Protein AF-Q2KKW9-F1 (afdb_monomer)

Organism: Siniperca chuatsi (NCBI:txid119488)

Solvent-accessible surface area (backbone atoms only — not comparable to full-atom values): 8573 Å² total; per-residue (Å²): 109,68,73,59,55,59,68,30,67,92,68,58,67,87,59,71,72,78,69,66,59,83,78,78,63,75,78,78,78,80,84,54,76,81,70,68,77,65,86,81,72,95,63,99,78,62,83,83,71,66,78,72,78,73,84,63,67,89,79,73,77,52,61,71,61,50,58,49,47,70,62,48,53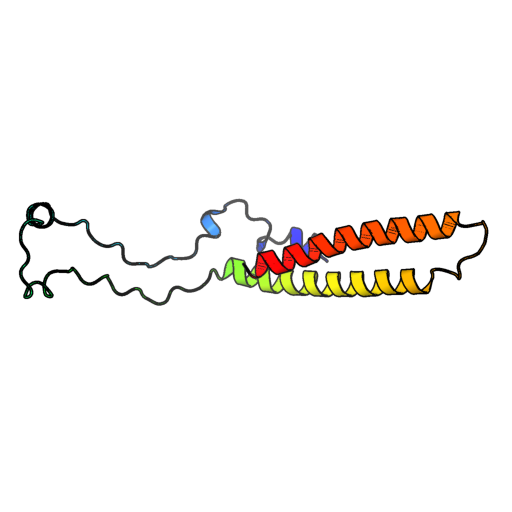,58,53,53,52,54,50,52,53,50,52,53,52,53,52,51,53,53,61,72,66,57,73,82,92,67,95,68,86,51,68,66,54,55,51,52,52,54,50,48,54,51,50,50,59,50,48,56,52,52,56,47,53,58,49,63,75,73,106

Secondary structure (DSSP, 8-state):
-HHHHHTSTTT--S-GGGG-----PPPPPPPPHHHHTT-S---TT-TT-S-PPPPP------HHHHHHHHHHHHHHHHHHHHHHHHHHHHHHTPPPP-SS-THHHHHHHHHHHHHHHHHHHHHHHHHHHH-

Foldseek 3Di:
DVVVVCVDCLNVDPDPVVQDDDDQADDDDDDDPVVVPPPPDDDPPPPPPPPPHDDGDDDDDRPSVVVVCVVVVVVLVVVLVVLVVVLVVLVVVQDPDDDDPCPVVVVSVVVNVVSVVVNVVSVVVVVVVVD

Mean predicted aligned error: 9.48 Å

InterPro domains:
  IPR003185 Proteasome activator PA28, N-terminal domain [PF02251] (1-30)
  IPR003186 Proteasome activator PA28, C-terminal domain [PF02252] (59-130)
  IPR009077 Proteasome activator PA28 [PTHR10660] (1-131)
  IPR036252 Proteasome activator superfamily [SSF47216] (1-128)
  IPR036997 Proteasome activator PA28, C-terminal domain superfamily [G3DSA:1.20.120.180] (58-131)

pLDDT: mean 87.19, std 15.57, range [42.62, 98.5]

Nearest PDB structures (foldseek):
  5mx5-assembly1_B  TM=9.750E-01  e=2.616E-10  Mus musculus
  5mx5-assembly1_F  TM=9.770E-01  e=5.670E-10  Mus musculus
  5mx5-assembly2_H  TM=9.800E-01  e=9.059E-09  Mus musculus
  5mx5-assembly1_C  TM=9.376E-01  e=2.890E-08  Mus musculus
  5mx5-assembly1_E  TM=9.572E-01  e=9.219E-08  Mus musculus

Structure (mmCIF, N/CA/C/O backbone):
data_AF-Q2KKW9-F1
#
_entry.id   AF-Q2KKW9-F1
#
loop_
_atom_site.group_PDB
_atom_site.id
_atom_site.type_symbol
_atom_site.label_atom_id
_atom_site.label_alt_id
_atom_site.label_comp_id
_atom_site.label_asym_id
_atom_site.label_entity_id
_atom_site.label_seq_id
_atom_site.pdbx_PDB_ins_code
_atom_site.Cartn_x
_atom_site.Cartn_y
_atom_site.Cartn_z
_atom_site.occupancy
_atom_site.B_iso_or_equiv
_atom_site.auth_seq_id
_atom_site.auth_comp_id
_atom_site.auth_asym_id
_atom_site.auth_atom_id
_atom_site.pdbx_PDB_model_num
ATOM 1 N N . GLN A 1 1 ? -5.648 -14.496 -4.829 1.00 86.19 1 GLN A N 1
ATOM 2 C CA . GLN A 1 1 ? -5.458 -14.329 -3.370 1.00 86.19 1 GLN A CA 1
ATOM 3 C C . GLN A 1 1 ? -6.203 -13.099 -2.864 1.00 86.19 1 GLN A C 1
ATOM 5 O O . GLN A 1 1 ? -7.144 -13.276 -2.105 1.00 86.19 1 GLN A O 1
ATOM 10 N N . LEU A 1 2 ? -5.877 -11.889 -3.334 1.00 93.69 2 LEU A N 1
ATOM 11 C CA . LEU A 1 2 ? -6.574 -10.659 -2.921 1.00 93.69 2 LEU A CA 1
ATOM 12 C C . LEU A 1 2 ? -8.073 -10.646 -3.269 1.00 93.69 2 LEU A C 1
ATOM 14 O O . LEU A 1 2 ? -8.872 -10.224 -2.446 1.00 93.69 2 LEU A O 1
ATOM 18 N N . ASP A 1 3 ? -8.483 -11.205 -4.413 1.00 95.12 3 ASP A N 1
ATOM 19 C CA . ASP A 1 3 ? -9.918 -11.332 -4.737 1.00 95.12 3 ASP A CA 1
ATOM 20 C C . ASP A 1 3 ? -10.685 -12.201 -3.734 1.00 95.12 3 ASP A C 1
ATOM 22 O O . ASP A 1 3 ? -11.858 -11.959 -3.470 1.00 95.12 3 ASP A O 1
ATOM 26 N N . ALA A 1 4 ? -10.028 -13.221 -3.175 1.00 92.81 4 ALA A N 1
ATOM 27 C CA . ALA A 1 4 ? -10.622 -14.056 -2.137 1.00 92.81 4 ALA A CA 1
ATOM 28 C C . ALA A 1 4 ? -10.671 -13.304 -0.800 1.00 92.81 4 ALA A C 1
ATOM 30 O O . ALA A 1 4 ? -11.680 -13.377 -0.111 1.00 92.81 4 ALA A O 1
ATOM 31 N N . LEU A 1 5 ? -9.624 -12.533 -0.479 1.00 91.94 5 LEU A N 1
ATOM 32 C CA . LEU A 1 5 ? -9.598 -11.646 0.686 1.00 91.94 5 LEU A CA 1
ATOM 33 C C . LEU A 1 5 ? -10.740 -10.620 0.633 1.00 91.94 5 LEU A C 1
ATOM 35 O O . LEU A 1 5 ? -11.424 -10.433 1.626 1.00 91.94 5 LEU A O 1
ATOM 39 N N . LEU A 1 6 ? -11.002 -10.006 -0.523 1.00 93.62 6 LEU A N 1
ATOM 40 C CA . LEU A 1 6 ? -12.088 -9.030 -0.684 1.00 93.62 6 LEU A CA 1
ATOM 41 C C . LEU A 1 6 ? -13.489 -9.623 -0.493 1.00 93.62 6 LEU A C 1
ATOM 43 O O . LEU A 1 6 ? -14.412 -8.888 -0.168 1.00 93.62 6 LEU A O 1
ATOM 47 N N . ARG A 1 7 ? -13.654 -10.931 -0.706 1.00 93.12 7 ARG A N 1
ATOM 48 C CA . ARG A 1 7 ? -14.925 -11.643 -0.494 1.00 93.12 7 ARG A CA 1
ATOM 49 C C . ARG A 1 7 ? -15.092 -12.159 0.933 1.00 93.12 7 ARG A C 1
ATOM 51 O O . ARG A 1 7 ? -16.120 -12.750 1.233 1.00 93.12 7 ARG A O 1
ATOM 58 N N . ASP A 1 8 ? -14.081 -11.990 1.777 1.00 93.56 8 ASP A N 1
ATOM 59 C CA . ASP A 1 8 ? -14.136 -12.367 3.181 1.00 93.56 8 ASP A CA 1
ATOM 60 C C . ASP A 1 8 ? -15.163 -11.491 3.911 1.00 93.56 8 ASP A C 1
ATOM 62 O O . ASP A 1 8 ? -15.206 -10.269 3.716 1.00 93.56 8 ASP A O 1
ATOM 66 N N . ASP A 1 9 ? -15.972 -12.108 4.769 1.00 91.69 9 ASP A N 1
ATOM 67 C CA . ASP A 1 9 ? -17.015 -11.420 5.535 1.00 91.69 9 ASP A CA 1
ATOM 68 C C . ASP A 1 9 ? -16.437 -10.296 6.405 1.00 91.69 9 ASP A C 1
ATOM 70 O O . ASP A 1 9 ? -17.093 -9.278 6.627 1.00 91.69 9 ASP A O 1
ATOM 74 N N . ALA A 1 10 ? -15.178 -10.423 6.843 1.00 90.94 10 ALA A N 1
ATOM 75 C CA . ALA A 1 10 ? -14.503 -9.392 7.620 1.00 90.94 10 ALA A CA 1
ATOM 76 C C . ALA A 1 10 ? -14.267 -8.091 6.826 1.00 90.94 10 ALA A C 1
ATOM 78 O O . ALA A 1 10 ? -14.132 -7.032 7.435 1.00 90.94 10 ALA A O 1
ATOM 79 N N . LEU A 1 11 ? -14.221 -8.151 5.489 1.00 91.88 11 LEU A N 1
ATOM 80 C CA . LEU A 1 11 ? -14.093 -6.988 4.599 1.00 91.88 11 LEU A CA 1
ATOM 81 C C . LEU A 1 11 ? -15.406 -6.621 3.889 1.00 91.88 11 LEU A C 1
ATOM 83 O O . LEU A 1 11 ? -15.486 -5.559 3.275 1.00 91.88 11 LEU A O 1
ATOM 87 N N . SER A 1 12 ? -16.438 -7.460 4.012 1.00 92.62 12 SER A N 1
ATOM 88 C CA . SER A 1 12 ? -17.737 -7.317 3.340 1.00 92.62 12 SER A CA 1
ATOM 89 C C . SER A 1 12 ? -18.865 -6.954 4.313 1.00 92.62 12 SER A C 1
ATOM 91 O O . SER A 1 12 ? -19.980 -7.469 4.224 1.00 92.62 12 SER A O 1
ATOM 93 N N . LEU A 1 13 ? -18.582 -6.065 5.268 1.00 90.75 13 LEU A N 1
ATOM 94 C CA . LEU A 1 13 ? -19.553 -5.650 6.281 1.00 90.75 13 LEU A CA 1
ATOM 95 C C . LEU A 1 13 ? -20.631 -4.743 5.677 1.00 90.75 13 LEU A C 1
ATOM 97 O O . LEU A 1 13 ? -20.340 -3.686 5.120 1.00 90.75 13 LEU A O 1
ATOM 101 N N . THR A 1 14 ? -21.891 -5.146 5.828 1.00 90.94 14 THR A N 1
ATOM 102 C CA . THR A 1 14 ? -23.065 -4.351 5.432 1.00 90.94 14 THR A CA 1
ATOM 103 C C . THR A 1 14 ? -23.516 -3.403 6.538 1.00 90.94 14 THR A C 1
ATOM 105 O O . THR A 1 14 ? -24.011 -2.313 6.257 1.00 90.94 14 THR A O 1
ATOM 108 N N . ASP A 1 15 ? -23.305 -3.800 7.793 1.00 93.25 15 ASP A N 1
ATOM 109 C CA . ASP A 1 15 ? -23.611 -3.013 8.979 1.00 93.25 15 ASP A CA 1
ATOM 110 C C . ASP A 1 15 ? -22.329 -2.556 9.687 1.00 93.25 15 ASP A C 1
ATOM 112 O O . ASP A 1 15 ? -21.570 -3.347 10.260 1.00 93.25 15 ASP A O 1
ATOM 116 N N . MET A 1 16 ? -22.116 -1.242 9.673 1.00 91.75 16 MET A N 1
ATOM 117 C CA . MET A 1 16 ? -20.961 -0.586 10.280 1.00 91.75 16 MET A CA 1
ATOM 118 C C . MET A 1 16 ? -21.050 -0.495 11.805 1.00 91.75 16 MET A C 1
ATOM 120 O O . MET A 1 16 ? -20.018 -0.311 12.451 1.00 91.75 16 MET A O 1
ATOM 124 N N . THR A 1 17 ? -22.233 -0.661 12.409 1.00 93.06 17 THR A N 1
ATOM 125 C CA . THR A 1 17 ? -22.349 -0.665 13.879 1.00 93.06 17 THR A CA 1
ATOM 126 C C . THR A 1 17 ? -21.600 -1.845 14.491 1.00 93.06 17 THR A C 1
ATOM 128 O O . THR A 1 17 ? -21.054 -1.746 15.588 1.00 93.06 17 THR A O 1
ATOM 131 N N . SER A 1 18 ? -21.442 -2.929 13.727 1.00 90.25 18 SER A N 1
ATOM 132 C CA . SER A 1 18 ? -20.652 -4.090 14.124 1.00 90.25 18 SER A CA 1
ATOM 133 C C . SER A 1 18 ? -19.167 -3.773 14.365 1.00 90.25 18 SER A C 1
ATOM 135 O O . SER A 1 18 ? -18.496 -4.529 15.071 1.00 90.25 18 SER A O 1
ATOM 137 N N . LEU A 1 19 ? -18.638 -2.673 13.816 1.00 93.12 19 LEU A N 1
ATOM 138 C CA . LEU A 1 19 ? -17.267 -2.216 14.054 1.00 93.12 19 LEU A CA 1
ATOM 139 C C . LEU A 1 19 ? -17.120 -1.392 15.335 1.00 93.12 19 LEU A C 1
ATOM 141 O O . LEU A 1 19 ? -15.991 -1.082 15.708 1.00 93.12 19 LEU A O 1
ATOM 145 N N . GLN A 1 20 ? -18.208 -1.028 16.016 1.00 93.31 20 GLN A N 1
ATOM 146 C CA . GLN A 1 20 ? -18.135 -0.224 17.229 1.00 93.31 20 GLN A CA 1
ATOM 147 C C . GLN A 1 20 ? -17.461 -1.022 18.356 1.00 93.31 20 GLN A C 1
ATOM 149 O O . GLN A 1 20 ? -17.985 -2.028 18.834 1.00 93.31 20 GLN A O 1
ATOM 154 N N . ALA A 1 21 ? -16.278 -0.573 18.778 1.00 93.19 21 ALA A N 1
ATOM 155 C CA . ALA A 1 21 ? -15.598 -1.110 19.951 1.00 93.19 21 ALA A CA 1
ATOM 156 C C . ALA A 1 21 ? -16.139 -0.434 21.227 1.00 93.19 21 ALA A C 1
ATOM 158 O O . ALA A 1 21 ? -16.466 0.756 21.177 1.00 93.19 21 ALA A O 1
ATOM 159 N N . PRO A 1 22 ? -16.223 -1.149 22.365 1.00 90.56 22 PRO A N 1
ATOM 160 C CA . PRO A 1 22 ? -16.624 -0.553 23.635 1.00 90.56 22 PRO A CA 1
ATOM 161 C C . PRO A 1 22 ? -15.703 0.610 24.021 1.00 90.56 22 PRO A C 1
ATOM 163 O O . PRO A 1 22 ? -14.484 0.448 24.064 1.00 90.56 22 PRO A O 1
ATOM 166 N N . LEU A 1 23 ? -16.293 1.770 24.316 1.00 92.38 23 LEU A N 1
ATOM 167 C CA . LEU A 1 23 ? -15.576 2.971 24.744 1.00 92.38 23 LEU A CA 1
ATOM 168 C C . LEU A 1 23 ? -16.030 3.360 26.153 1.00 92.38 23 LEU A C 1
ATOM 170 O O . LEU A 1 23 ? -16.894 4.214 26.330 1.00 92.38 23 LEU A O 1
ATOM 174 N N . ASP A 1 24 ? -15.461 2.686 27.149 1.00 88.00 24 ASP A N 1
ATOM 175 C CA . ASP A 1 24 ? -15.812 2.846 28.564 1.00 88.00 24 ASP A CA 1
ATOM 176 C C . ASP A 1 24 ? -15.060 4.029 29.197 1.00 88.00 24 ASP A C 1
ATOM 178 O O . ASP A 1 24 ? -14.162 3.875 30.027 1.00 88.00 24 ASP A O 1
ATOM 182 N N . ILE A 1 25 ? -15.375 5.233 28.714 1.00 88.88 25 ILE A N 1
ATOM 183 C CA . ILE A 1 25 ? -14.849 6.487 29.256 1.00 88.88 25 ILE A CA 1
ATOM 184 C C . ILE A 1 25 ? -15.931 7.105 30.148 1.00 88.88 25 ILE A C 1
ATOM 186 O O . ILE A 1 25 ? -17.039 7.354 29.666 1.00 88.88 25 ILE A O 1
ATOM 190 N N . PRO A 1 26 ? -15.635 7.394 31.426 1.00 87.44 26 PRO A N 1
ATOM 191 C CA . PRO A 1 26 ? -16.612 7.991 32.323 1.00 87.44 26 PRO A CA 1
ATOM 192 C C . PRO A 1 26 ? -16.977 9.411 31.870 1.00 87.44 26 PRO A C 1
ATOM 194 O O . PRO A 1 26 ? -16.105 10.266 31.706 1.00 87.44 26 PRO A O 1
ATOM 197 N N . ILE A 1 27 ? -18.276 9.659 31.693 1.00 85.69 27 ILE A N 1
ATOM 198 C CA . ILE A 1 27 ? -18.823 10.971 31.330 1.00 85.69 27 ILE A CA 1
ATOM 199 C C . ILE A 1 27 ? -18.981 11.789 32.623 1.00 85.69 27 ILE A C 1
ATOM 201 O O . ILE A 1 27 ? -19.663 11.322 33.534 1.00 85.69 27 ILE A O 1
ATOM 205 N N . PRO A 1 28 ? -18.341 12.966 32.752 1.00 82.12 28 PRO A N 1
ATOM 206 C CA . PRO A 1 28 ? -18.482 13.796 33.941 1.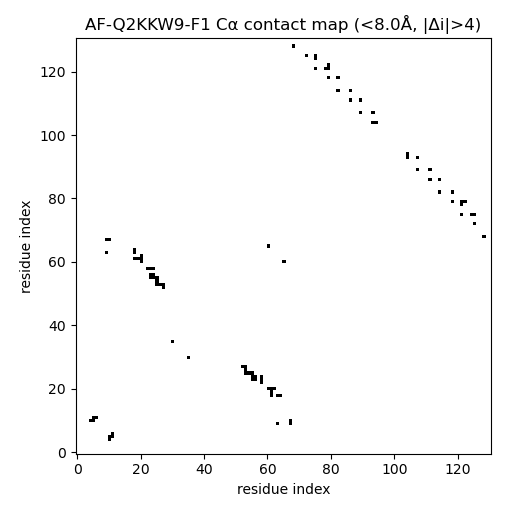00 82.12 28 PRO A CA 1
ATOM 207 C C . PRO A 1 28 ? -19.890 14.394 34.032 1.00 82.12 28 PRO A C 1
ATOM 209 O O . PRO A 1 28 ? -20.465 14.804 33.023 1.00 82.12 28 PRO A O 1
ATOM 212 N N . ASP A 1 29 ? -20.417 14.475 35.252 1.00 80.19 29 ASP A N 1
ATOM 213 C CA . ASP A 1 29 ? -21.696 15.130 35.516 1.00 80.19 29 ASP A CA 1
ATOM 214 C C . ASP A 1 29 ? -21.609 16.641 35.239 1.00 80.19 29 ASP A C 1
ATOM 216 O O . ASP A 1 29 ? -20.558 17.252 35.483 1.00 80.19 29 ASP A O 1
ATOM 220 N N . PRO A 1 30 ? -22.700 17.268 34.762 1.00 78.69 30 PRO A N 1
ATOM 221 C CA . PRO A 1 30 ? -22.738 18.711 34.570 1.00 78.69 30 PRO A CA 1
ATOM 222 C C . PRO A 1 30 ? -22.486 19.459 35.896 1.00 78.69 30 PRO A C 1
ATOM 224 O O . PRO A 1 30 ? -22.841 18.958 36.973 1.00 78.69 30 PRO A O 1
ATOM 227 N N . PRO A 1 31 ? -21.860 20.652 35.850 1.00 73.75 31 PRO A N 1
ATOM 228 C CA . PRO A 1 31 ? -21.714 21.496 37.032 1.00 73.75 31 PRO A CA 1
ATOM 229 C C . PRO A 1 31 ? -23.097 21.873 37.577 1.00 73.75 31 PRO A C 1
ATOM 231 O O . PRO A 1 31 ? -24.062 21.997 36.823 1.00 73.75 31 PRO A O 1
ATOM 234 N N . SER A 1 32 ? -23.216 22.005 38.900 1.00 73.75 32 SER A N 1
ATOM 235 C CA . SER A 1 32 ? -24.486 22.451 39.487 1.00 73.75 32 SER A CA 1
ATOM 236 C C . SER A 1 32 ? -24.626 23.977 39.351 1.00 73.75 32 SER A C 1
ATOM 238 O O . SER A 1 32 ? -23.601 24.654 39.406 1.00 73.75 32 SER A O 1
ATOM 240 N N . PRO A 1 33 ? -25.845 24.544 39.261 1.00 68.38 33 PRO A N 1
ATOM 241 C CA . PRO A 1 33 ? -26.050 25.996 39.145 1.00 68.38 33 PRO A CA 1
ATOM 242 C C . PRO A 1 33 ? -25.401 26.821 40.274 1.00 68.38 33 PRO A C 1
ATOM 244 O O . PRO A 1 33 ? -24.953 27.938 40.049 1.00 68.38 33 PRO A O 1
ATOM 247 N N . GLU A 1 34 ? -25.280 26.253 41.478 1.00 61.31 34 GLU A N 1
ATOM 248 C CA . GLU A 1 34 ? -24.624 26.890 42.634 1.00 61.31 34 GLU A CA 1
ATOM 249 C C . GLU A 1 34 ? -23.093 27.010 42.474 1.00 61.31 34 GLU A C 1
ATOM 251 O O . GLU A 1 34 ? -22.457 27.803 43.165 1.00 61.31 34 GLU A O 1
ATOM 256 N N . GLU A 1 35 ? -22.490 26.227 41.571 1.00 57.84 35 GLU A N 1
ATOM 257 C CA . GLU A 1 35 ? -21.058 26.276 41.236 1.00 57.84 35 GLU A CA 1
ATOM 258 C C . GLU A 1 35 ? -20.761 27.330 40.144 1.00 57.84 35 GLU A C 1
ATOM 260 O O . GLU A 1 35 ? -19.613 27.747 40.018 1.00 57.84 35 GLU A O 1
ATOM 265 N N . GLU A 1 36 ? -21.768 27.790 39.386 1.00 55.75 36 GLU A N 1
ATOM 266 C CA . GLU A 1 36 ? -21.621 28.815 38.332 1.00 55.75 36 GLU A CA 1
ATOM 267 C C . GLU A 1 36 ? -21.718 30.259 38.866 1.00 55.75 36 GLU A C 1
ATOM 269 O O . GLU A 1 36 ? -21.143 31.169 38.271 1.00 55.75 36 GLU A O 1
ATOM 274 N N . GLU A 1 37 ? -22.395 30.493 39.999 1.00 54.31 37 GLU A N 1
ATOM 275 C CA . GLU A 1 37 ? -22.599 31.844 40.561 1.00 54.31 37 GLU A CA 1
ATOM 276 C C . GLU A 1 37 ? -21.421 32.387 41.403 1.00 54.31 37 GLU A C 1
ATOM 278 O O . GLU A 1 37 ? -21.433 33.561 41.771 1.00 54.31 37 GLU A O 1
ATOM 283 N N . MET A 1 38 ? -20.382 31.592 41.699 1.00 53.28 38 MET A N 1
ATOM 284 C CA . MET A 1 38 ? -19.266 31.998 42.581 1.00 53.28 38 MET A CA 1
ATOM 285 C C . MET A 1 38 ? -17.929 32.286 41.868 1.00 53.28 38 MET A C 1
ATOM 287 O O . MET A 1 38 ? -16.864 32.140 42.461 1.00 53.28 38 MET A O 1
ATOM 291 N N . GLU A 1 39 ? -17.941 32.763 40.623 1.00 53.44 39 GLU A N 1
ATOM 292 C CA . GLU A 1 39 ? -16.732 33.265 39.934 1.00 53.44 39 GLU A CA 1
ATOM 293 C C . GLU A 1 39 ? -16.535 34.785 40.143 1.00 53.44 39 GLU A C 1
ATOM 295 O O . GLU A 1 39 ? -16.274 35.534 39.206 1.00 53.44 39 GLU A O 1
ATOM 300 N N . THR A 1 40 ? -16.654 35.273 41.384 1.00 50.09 40 THR A N 1
ATOM 301 C CA . THR A 1 40 ? -16.148 36.604 41.782 1.00 50.09 40 THR A CA 1
ATOM 302 C C . THR A 1 40 ? -15.700 36.642 43.249 1.00 50.09 40 THR A C 1
ATOM 304 O O . THR A 1 40 ? -16.260 37.395 44.032 1.00 50.09 40 THR A O 1
ATOM 307 N N . ASP A 1 41 ? -14.714 35.845 43.661 1.00 46.38 41 ASP A N 1
ATOM 308 C CA . ASP A 1 41 ? -13.611 36.367 44.487 1.00 46.38 41 ASP A CA 1
ATOM 309 C C . ASP A 1 41 ? -12.530 35.311 44.726 1.00 46.38 41 ASP A C 1
ATOM 311 O O . ASP A 1 41 ? -12.796 34.149 45.022 1.00 46.38 41 ASP A O 1
ATOM 315 N N . LYS A 1 42 ? -11.275 35.739 44.597 1.00 58.66 42 LYS A N 1
ATOM 316 C CA . LYS A 1 42 ? -10.092 34.907 44.831 1.00 58.66 42 LYS A CA 1
ATOM 317 C C . LYS A 1 42 ? -9.971 34.585 46.319 1.00 58.66 42 LYS A C 1
ATOM 319 O O . LYS A 1 42 ? -9.817 35.510 47.106 1.00 58.66 42 LYS A O 1
ATOM 324 N N . ASN A 1 43 ? -9.885 33.305 46.681 1.00 42.62 43 ASN A N 1
ATOM 325 C CA . ASN A 1 43 ? -9.233 32.867 47.917 1.00 42.62 43 ASN A CA 1
ATOM 326 C C . ASN A 1 43 ? -8.434 31.579 47.668 1.00 42.62 43 ASN A C 1
ATOM 328 O O . ASN A 1 43 ? -8.919 30.627 47.064 1.00 42.62 43 ASN A O 1
ATOM 332 N N . GLU A 1 44 ? -7.186 31.569 48.136 1.00 48.09 44 GLU A N 1
ATOM 333 C CA . GLU A 1 44 ? -6.163 30.531 47.915 1.00 48.09 44 GLU A CA 1
ATOM 334 C C . GLU A 1 44 ? -6.423 29.203 48.671 1.00 48.09 44 GLU A C 1
ATOM 336 O O . GLU A 1 44 ? -5.543 28.351 48.727 1.00 48.09 44 GLU A O 1
ATOM 341 N N . ASP A 1 45 ? -7.630 28.985 49.209 1.00 45.06 45 ASP A N 1
ATOM 342 C CA . ASP A 1 45 ? -8.000 27.804 50.017 1.00 45.06 45 ASP A CA 1
ATOM 343 C C . ASP A 1 45 ? -8.994 26.841 49.312 1.00 45.06 45 ASP A C 1
ATOM 345 O O . ASP A 1 45 ? -9.416 25.827 49.873 1.00 45.06 45 ASP A O 1
ATOM 349 N N . ASP A 1 46 ? -9.352 27.118 48.050 1.00 45.41 46 ASP A N 1
ATOM 350 C CA . ASP A 1 46 ? -10.403 26.411 47.290 1.00 45.41 46 ASP A CA 1
ATOM 351 C C . ASP A 1 46 ? -9.914 25.205 46.453 1.00 45.41 46 ASP A C 1
ATOM 353 O O . ASP A 1 46 ? -10.561 24.750 45.504 1.00 45.41 46 ASP A O 1
ATOM 357 N N . GLU A 1 47 ? -8.782 24.594 46.817 1.00 45.22 47 GLU A N 1
ATOM 358 C CA . GLU A 1 47 ? -8.299 23.369 46.151 1.00 45.22 47 GLU A CA 1
ATOM 359 C C . GLU A 1 47 ? -9.212 22.139 46.376 1.00 45.22 47 GLU A C 1
ATOM 361 O O . GLU A 1 47 ? -9.031 21.097 45.739 1.00 45.22 47 GLU A O 1
ATOM 366 N N . LYS A 1 48 ? -10.225 22.229 47.253 1.00 46.09 48 LYS A N 1
ATOM 367 C CA . LYS A 1 48 ? -11.086 21.093 47.637 1.00 46.09 48 LYS A CA 1
ATOM 368 C C . LYS A 1 48 ? -12.368 20.904 46.819 1.00 46.09 48 LYS A C 1
ATOM 370 O O . LYS A 1 48 ? -12.993 19.856 46.981 1.00 46.09 48 LYS A O 1
ATOM 375 N N . LYS A 1 49 ? -12.755 21.828 45.929 1.00 48.78 49 LYS A N 1
ATOM 376 C CA . LYS A 1 49 ? -14.012 21.719 45.148 1.00 48.78 49 LYS A CA 1
ATOM 377 C C . LYS A 1 49 ? -13.867 21.634 43.628 1.00 48.78 49 LYS A C 1
ATOM 379 O O . LYS A 1 49 ? -14.874 21.548 42.934 1.00 48.78 49 LYS A O 1
ATOM 384 N N . LYS A 1 50 ? -12.656 21.517 43.072 1.00 54.69 50 LYS A N 1
ATOM 385 C CA . LYS A 1 50 ? -12.530 21.010 41.694 1.00 54.69 50 LYS A CA 1
ATOM 386 C C . LYS A 1 50 ? -12.879 19.521 41.699 1.00 54.69 50 LYS A C 1
ATOM 388 O O . LYS A 1 50 ? -12.042 18.704 42.089 1.00 54.69 50 LYS A O 1
ATOM 393 N N . LYS A 1 51 ? -1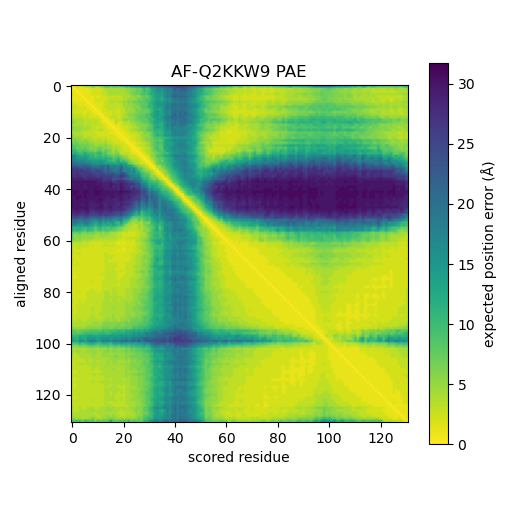4.117 19.170 41.311 1.00 60.84 51 LYS A N 1
ATOM 394 C CA . LYS A 1 51 ? -14.549 17.782 41.050 1.00 60.84 51 LYS A CA 1
ATOM 395 C C . LYS A 1 51 ? -13.436 17.087 40.263 1.00 60.84 51 LYS A C 1
ATOM 397 O O . LYS A 1 51 ? -13.154 17.447 39.121 1.00 60.84 51 LYS A O 1
ATOM 402 N N . LYS A 1 52 ? -12.724 16.159 40.911 1.00 65.75 52 LYS A N 1
ATOM 403 C CA . LYS A 1 52 ? -11.596 15.459 40.287 1.00 65.75 52 LYS A CA 1
ATOM 404 C C . LYS A 1 52 ? -12.125 14.728 39.059 1.00 65.75 52 LYS A C 1
ATOM 406 O O . LYS A 1 52 ? -13.119 14.014 39.174 1.00 65.75 52 LYS A O 1
ATOM 411 N N . ALA A 1 53 ? -11.459 14.907 37.918 1.00 71.88 53 ALA A N 1
ATOM 412 C CA . ALA A 1 53 ? -11.824 14.211 36.692 1.00 71.88 53 ALA A CA 1
ATOM 413 C C . ALA A 1 53 ? -11.949 12.700 36.974 1.00 71.88 53 ALA A C 1
ATOM 415 O O . ALA A 1 53 ? -11.086 12.140 37.668 1.00 71.88 53 ALA A O 1
ATOM 416 N N . PRO A 1 54 ? -13.020 12.045 36.495 1.00 77.56 54 PRO A N 1
ATOM 417 C CA . PRO A 1 54 ? -13.223 10.635 36.764 1.00 77.56 54 PRO A CA 1
ATOM 418 C C . PRO A 1 54 ? -12.062 9.817 36.188 1.00 77.56 54 PRO A C 1
ATOM 420 O O . PRO A 1 54 ? -11.541 10.098 35.107 1.00 77.56 54 PRO A O 1
ATOM 423 N N . LYS A 1 55 ? -11.610 8.813 36.946 1.00 82.19 55 LYS A N 1
ATOM 424 C CA . LYS A 1 55 ? -10.513 7.944 36.510 1.00 82.19 55 LYS A CA 1
ATOM 425 C C . LYS A 1 55 ? -11.011 7.046 35.380 1.00 82.19 55 LYS A C 1
ATOM 427 O O . LYS A 1 55 ? -11.937 6.269 35.584 1.00 82.19 55 LYS A O 1
ATOM 432 N N . CYS A 1 56 ? -10.380 7.147 34.214 1.00 87.12 56 CYS A N 1
ATOM 433 C CA . CYS A 1 56 ? -10.658 6.285 33.070 1.00 87.12 56 CYS A CA 1
ATOM 434 C C . CYS A 1 56 ? -9.956 4.925 33.228 1.00 87.12 56 CYS A C 1
ATOM 436 O O . CYS A 1 56 ? -8.812 4.866 33.692 1.00 87.12 56 CYS A O 1
ATOM 438 N N . GLY A 1 57 ? -10.645 3.843 32.854 1.00 88.12 57 GLY A N 1
ATOM 439 C CA . GLY A 1 57 ? -10.078 2.497 32.788 1.00 88.12 57 GLY A CA 1
ATOM 440 C C . GLY A 1 57 ? -9.162 2.289 31.574 1.00 88.12 57 GLY A C 1
ATOM 441 O O . GLY A 1 57 ? -8.883 3.206 30.804 1.00 88.12 57 GLY A O 1
ATOM 442 N N . PHE A 1 58 ? -8.680 1.057 31.389 1.00 91.25 58 PHE A N 1
ATOM 443 C CA . PHE A 1 58 ? -7.913 0.694 30.196 1.00 91.25 58 PHE A CA 1
ATOM 444 C C . PHE A 1 58 ? -8.835 0.597 28.974 1.00 91.25 58 PHE A C 1
ATOM 446 O O . PHE A 1 58 ? -9.720 -0.256 28.927 1.00 91.25 58 PHE A O 1
ATOM 453 N N . VAL A 1 59 ? -8.589 1.432 27.964 1.00 92.06 59 VAL A N 1
ATOM 454 C CA . VAL A 1 59 ? -9.314 1.395 26.689 1.00 92.06 59 VAL A CA 1
ATOM 455 C C . VAL A 1 59 ? -8.541 0.527 25.699 1.00 92.06 59 VAL A C 1
ATOM 457 O O . VAL A 1 59 ? -7.436 0.873 25.279 1.00 92.06 59 VAL A O 1
ATOM 460 N N . LYS A 1 60 ? -9.119 -0.618 25.323 1.00 93.19 60 LYS A N 1
ATOM 461 C CA . LYS A 1 60 ? -8.530 -1.523 24.328 1.00 93.19 60 LYS A CA 1
ATOM 462 C C . LYS A 1 60 ? -8.746 -0.982 22.910 1.00 93.19 60 LYS A C 1
ATOM 464 O O . LYS A 1 60 ? -9.772 -0.379 22.613 1.00 93.19 60 LYS A O 1
ATOM 469 N N . GLY A 1 61 ? -7.790 -1.242 22.017 1.00 93.19 61 GLY A N 1
ATOM 470 C CA . GLY A 1 61 ? -7.952 -0.972 20.587 1.00 93.19 61 GLY A CA 1
ATOM 471 C C . GLY A 1 61 ? -9.035 -1.843 19.938 1.00 93.19 61 GLY A C 1
ATOM 472 O O . GLY A 1 61 ? -9.400 -2.901 20.451 1.00 93.19 61 GLY A O 1
ATOM 473 N N . ASN A 1 62 ? -9.526 -1.413 18.776 1.00 96.19 62 ASN A N 1
ATOM 474 C CA . ASN A 1 62 ? -10.545 -2.145 18.029 1.00 96.19 62 ASN A CA 1
ATOM 475 C C . ASN A 1 62 ? -9.983 -3.458 17.455 1.00 96.19 62 ASN A C 1
ATOM 477 O O . ASN A 1 62 ? -9.234 -3.450 16.478 1.00 96.19 62 ASN A O 1
ATOM 481 N N . GLU A 1 63 ? -10.365 -4.588 18.047 1.00 94.56 63 GLU A N 1
ATOM 482 C CA . GLU A 1 63 ? -9.849 -5.913 17.683 1.00 94.56 63 GLU A CA 1
ATOM 483 C C . GLU A 1 63 ? -10.167 -6.317 16.241 1.00 94.56 63 GLU A C 1
ATOM 485 O O . GLU A 1 63 ? -9.322 -6.906 15.570 1.00 94.56 63 GLU A O 1
ATOM 490 N N . LYS A 1 64 ? -11.362 -5.972 15.743 1.00 93.75 64 LYS A N 1
ATOM 491 C CA . LYS A 1 64 ? -11.784 -6.319 14.378 1.00 93.75 64 LYS A CA 1
ATOM 492 C C . LYS A 1 64 ? -10.917 -5.603 13.347 1.00 93.75 64 LYS A C 1
ATOM 494 O O . LYS A 1 64 ? -10.436 -6.225 12.403 1.00 93.75 64 LYS A O 1
ATOM 499 N N . ILE A 1 65 ? -10.664 -4.312 13.567 1.00 95.00 65 ILE A N 1
ATOM 500 C CA . ILE A 1 65 ? -9.778 -3.519 12.708 1.00 95.00 65 ILE A CA 1
ATOM 501 C C . ILE A 1 65 ? -8.336 -4.020 12.824 1.00 95.00 65 ILE A C 1
ATOM 503 O O . ILE A 1 65 ? -7.675 -4.194 11.805 1.00 95.00 65 ILE A O 1
ATOM 507 N N . MET A 1 66 ? -7.858 -4.312 14.038 1.00 95.00 66 MET A N 1
ATOM 508 C CA . MET A 1 66 ? -6.512 -4.859 14.248 1.00 95.00 66 MET A CA 1
ATOM 509 C C . MET A 1 66 ? -6.307 -6.169 13.479 1.00 95.00 66 MET A C 1
ATOM 511 O O . MET A 1 66 ? -5.319 -6.306 12.765 1.00 95.00 66 MET A O 1
ATOM 515 N N . MET A 1 67 ? -7.266 -7.095 13.536 1.00 94.25 67 MET A N 1
ATOM 516 C CA . MET A 1 67 ? -7.215 -8.353 12.785 1.00 94.25 67 MET A CA 1
ATOM 517 C C . MET A 1 67 ? -7.117 -8.128 11.267 1.00 94.25 67 MET A C 1
ATOM 519 O O . MET A 1 67 ? -6.361 -8.819 10.585 1.00 94.25 67 MET A O 1
ATOM 523 N N . LEU A 1 68 ? -7.857 -7.157 10.724 1.00 94.50 68 LEU A N 1
ATOM 524 C CA . LEU A 1 68 ? -7.770 -6.802 9.305 1.00 94.50 68 LEU A CA 1
ATOM 525 C C . LEU A 1 68 ? -6.418 -6.176 8.953 1.00 94.50 68 LEU A C 1
ATOM 527 O O . LEU A 1 68 ? -5.833 -6.516 7.925 1.00 94.50 68 LEU A O 1
ATOM 531 N N . LEU A 1 69 ? -5.894 -5.300 9.811 1.00 95.50 69 LEU A N 1
ATOM 532 C CA . LEU A 1 69 ? -4.587 -4.677 9.614 1.00 95.50 69 LEU A CA 1
ATOM 533 C C . LEU A 1 69 ? -3.462 -5.713 9.556 1.00 95.50 69 LEU A C 1
ATOM 535 O O . LEU A 1 69 ? -2.573 -5.578 8.719 1.00 95.50 69 LEU A O 1
ATOM 539 N N . GLU A 1 70 ? -3.520 -6.769 10.367 1.00 94.88 70 GLU A N 1
ATOM 540 C CA . GLU A 1 70 ? -2.539 -7.863 10.316 1.00 94.88 70 GLU A CA 1
ATOM 541 C C . GLU A 1 70 ? -2.567 -8.639 8.989 1.00 94.88 70 GLU A C 1
ATOM 543 O O . GLU A 1 70 ? -1.549 -9.190 8.577 1.00 94.88 70 GLU A O 1
ATOM 548 N N . ARG A 1 71 ? -3.695 -8.634 8.266 1.00 95.06 71 ARG A N 1
ATOM 549 C CA . ARG A 1 71 ? -3.804 -9.231 6.922 1.00 95.06 71 ARG A CA 1
ATOM 550 C C . ARG A 1 71 ? -3.377 -8.264 5.818 1.00 95.06 71 ARG A C 1
ATOM 552 O O . ARG A 1 71 ? -2.778 -8.688 4.839 1.00 95.06 71 ARG A O 1
ATOM 559 N N . VAL A 1 72 ? -3.677 -6.972 5.958 1.00 95.56 72 VAL A N 1
ATOM 560 C CA . VAL A 1 72 ? -3.427 -5.960 4.915 1.00 95.56 72 VAL A CA 1
ATOM 561 C C . VAL A 1 72 ? -1.982 -5.448 4.924 1.00 95.56 72 VAL A C 1
ATOM 563 O O . VAL A 1 72 ? -1.413 -5.218 3.857 1.00 95.56 72 VAL A O 1
ATOM 566 N N . LYS A 1 73 ? -1.355 -5.283 6.099 1.00 96.06 73 LYS A N 1
ATOM 567 C CA . LYS A 1 73 ? 0.027 -4.775 6.209 1.00 96.06 73 LYS A CA 1
ATOM 568 C C . LYS A 1 73 ? 1.037 -5.616 5.407 1.00 96.06 73 LYS A C 1
ATOM 570 O O . LYS A 1 73 ? 1.798 -5.009 4.651 1.00 96.06 73 LYS A O 1
ATOM 575 N N . PRO A 1 74 ? 1.055 -6.964 5.495 1.00 96.25 74 PRO A N 1
ATOM 576 C CA . PRO A 1 74 ? 1.989 -7.776 4.712 1.00 96.25 74 PRO A CA 1
ATOM 577 C C . PRO A 1 74 ? 1.814 -7.604 3.201 1.00 96.25 74 PRO A C 1
ATOM 579 O O . PRO A 1 74 ? 2.804 -7.540 2.479 1.00 96.25 74 PRO A O 1
ATOM 582 N N . GLU A 1 75 ? 0.575 -7.462 2.723 1.00 96.88 75 GLU A N 1
ATOM 583 C CA . GLU A 1 75 ? 0.278 -7.268 1.297 1.00 96.88 75 GLU A CA 1
ATOM 584 C C . GLU A 1 75 ? 0.829 -5.923 0.786 1.00 96.88 75 GLU A C 1
ATOM 586 O O . GLU A 1 75 ? 1.388 -5.850 -0.309 1.00 96.88 75 GLU A O 1
ATOM 591 N N . ILE A 1 76 ? 0.755 -4.857 1.597 1.00 96.62 76 ILE A N 1
ATOM 592 C CA . ILE A 1 76 ? 1.356 -3.549 1.271 1.00 96.62 76 ILE A CA 1
ATOM 593 C C . ILE A 1 76 ? 2.883 -3.654 1.189 1.00 96.62 76 ILE A C 1
ATOM 595 O O . ILE A 1 76 ? 3.482 -3.130 0.247 1.00 96.62 76 ILE A O 1
ATOM 599 N N . VAL A 1 77 ? 3.515 -4.338 2.150 1.00 96.62 77 VAL A N 1
ATOM 600 C CA . VAL A 1 77 ? 4.976 -4.527 2.178 1.00 96.62 77 VAL A CA 1
ATOM 601 C C . VAL A 1 77 ? 5.439 -5.334 0.964 1.00 96.62 77 VAL A C 1
ATOM 603 O O . VAL A 1 77 ? 6.308 -4.872 0.225 1.00 96.62 77 VAL A O 1
ATOM 606 N N . ALA A 1 78 ? 4.804 -6.476 0.694 1.00 96.75 78 ALA A N 1
ATOM 607 C CA . ALA A 1 78 ? 5.130 -7.326 -0.450 1.00 96.75 78 ALA A CA 1
ATOM 608 C C . ALA A 1 78 ? 4.943 -6.590 -1.788 1.00 96.75 78 ALA A C 1
ATOM 610 O O . ALA A 1 78 ? 5.773 -6.692 -2.701 1.00 96.75 78 ALA A O 1
ATOM 611 N N . PHE A 1 79 ? 3.879 -5.789 -1.912 1.00 97.38 79 PHE A N 1
ATOM 612 C CA . PHE A 1 79 ? 3.659 -4.988 -3.112 1.00 97.38 79 PHE A CA 1
ATOM 613 C C . PHE A 1 79 ? 4.728 -3.902 -3.284 1.00 97.38 79 PHE A C 1
ATOM 615 O O . PHE A 1 79 ? 5.230 -3.700 -4.393 1.00 97.38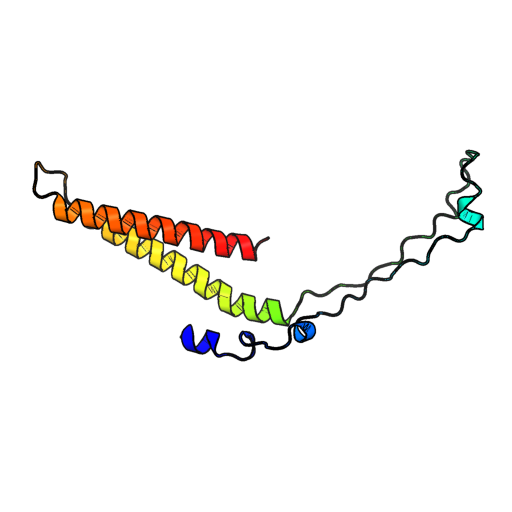 79 PHE A O 1
ATOM 622 N N . ARG A 1 80 ? 5.141 -3.242 -2.195 1.00 96.94 80 ARG A N 1
ATOM 623 C CA . ARG A 1 80 ? 6.223 -2.250 -2.212 1.00 96.94 80 ARG A CA 1
ATOM 624 C C . ARG A 1 80 ? 7.548 -2.857 -2.670 1.00 96.94 80 ARG A C 1
ATOM 626 O O . ARG A 1 80 ? 8.225 -2.264 -3.508 1.00 96.94 80 ARG A O 1
ATOM 633 N N . GLU A 1 81 ? 7.906 -4.031 -2.159 1.00 97.25 81 GLU A N 1
ATOM 634 C CA . GLU A 1 81 ? 9.111 -4.760 -2.579 1.00 97.25 81 GLU A CA 1
ATOM 635 C C . GLU A 1 81 ? 9.056 -5.130 -4.064 1.00 97.25 81 GLU A C 1
ATOM 637 O O . GLU A 1 81 ? 10.012 -4.897 -4.805 1.00 97.25 81 GLU A O 1
ATOM 642 N N . THR A 1 82 ? 7.904 -5.616 -4.531 1.00 98.00 82 THR A N 1
ATOM 643 C CA . THR A 1 82 ? 7.685 -5.940 -5.947 1.00 98.00 82 THR A CA 1
ATOM 644 C C . THR A 1 82 ? 7.874 -4.713 -6.840 1.00 98.00 82 THR A C 1
ATOM 646 O O . THR A 1 82 ? 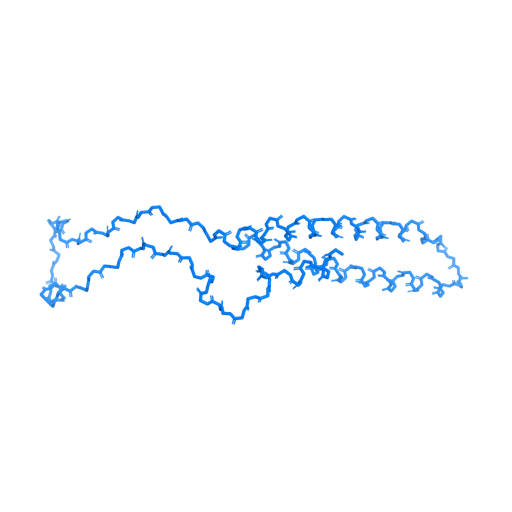8.565 -4.788 -7.856 1.00 98.00 82 THR A O 1
ATOM 649 N N . ILE A 1 83 ? 7.318 -3.561 -6.452 1.00 98.00 83 ILE A N 1
ATOM 650 C CA . ILE A 1 83 ? 7.486 -2.293 -7.174 1.00 98.00 83 ILE A CA 1
ATOM 651 C C . ILE A 1 83 ? 8.963 -1.902 -7.276 1.00 98.00 83 ILE A C 1
ATOM 653 O O . ILE A 1 83 ? 9.417 -1.516 -8.354 1.00 98.00 83 ILE A O 1
ATOM 657 N N . ILE A 1 84 ? 9.714 -2.008 -6.175 1.00 97.12 84 ILE A N 1
ATOM 658 C CA . ILE A 1 84 ? 11.147 -1.686 -6.148 1.00 97.12 84 ILE A CA 1
ATOM 659 C C . ILE A 1 84 ? 11.911 -2.604 -7.106 1.00 97.12 84 ILE A C 1
ATOM 661 O O . ILE A 1 84 ? 12.692 -2.115 -7.923 1.00 97.12 84 ILE A O 1
ATOM 665 N N . ASN A 1 85 ? 11.639 -3.909 -7.063 1.00 98.19 85 ASN A N 1
ATOM 666 C CA . ASN A 1 85 ? 12.305 -4.891 -7.915 1.00 98.19 85 ASN A CA 1
ATOM 667 C C . ASN A 1 85 ? 12.015 -4.658 -9.403 1.00 98.19 85 ASN A C 1
ATOM 669 O O . ASN A 1 85 ? 12.945 -4.623 -10.206 1.00 98.19 85 ASN A O 1
ATOM 673 N N . VAL A 1 86 ? 10.751 -4.436 -9.777 1.00 98.19 86 VAL A N 1
ATOM 674 C CA . VAL A 1 86 ? 10.367 -4.173 -11.174 1.00 98.19 86 VAL A CA 1
ATOM 675 C C . VAL A 1 86 ? 10.944 -2.844 -11.667 1.00 98.19 86 VAL A C 1
ATOM 677 O O . VAL A 1 86 ? 11.467 -2.785 -12.778 1.00 98.19 86 VAL A O 1
ATOM 680 N N . SER A 1 87 ? 10.904 -1.790 -10.844 1.00 98.06 87 SER A N 1
ATOM 681 C CA . SER A 1 87 ? 11.518 -0.496 -11.175 1.00 98.06 87 SER A CA 1
ATOM 682 C C . SER A 1 87 ? 13.014 -0.647 -11.441 1.00 98.06 87 SER A C 1
ATOM 684 O O . SER A 1 87 ? 13.517 -0.145 -12.443 1.00 98.06 87 SER A O 1
ATOM 686 N N . CYS A 1 88 ? 13.716 -1.351 -10.551 1.00 98.19 88 CYS A N 1
ATOM 687 C CA . CYS A 1 88 ? 15.146 -1.602 -10.660 1.00 98.19 88 CYS A CA 1
ATOM 688 C C . CYS A 1 88 ? 15.465 -2.413 -11.922 1.00 98.19 88 CYS A C 1
ATOM 690 O O . CYS A 1 88 ? 16.355 -2.048 -12.685 1.00 98.19 88 CYS A O 1
ATOM 692 N N . TRP A 1 89 ? 14.698 -3.471 -12.188 1.00 98.50 89 TRP A N 1
ATOM 693 C CA . TRP A 1 89 ? 14.863 -4.301 -13.379 1.00 98.50 89 TRP A CA 1
ATOM 694 C C . TRP A 1 89 ? 14.732 -3.493 -14.675 1.00 98.50 89 TRP A C 1
ATOM 696 O O . TRP A 1 89 ? 15.610 -3.581 -15.528 1.00 98.50 89 TRP A O 1
ATOM 706 N N . ILE A 1 90 ? 13.702 -2.651 -14.803 1.00 98.00 90 ILE A N 1
ATOM 707 C CA . ILE A 1 90 ? 13.525 -1.806 -15.996 1.00 98.00 90 ILE A CA 1
ATOM 708 C C . ILE A 1 90 ? 14.681 -0.816 -16.136 1.00 98.00 90 ILE A C 1
ATOM 710 O O . ILE A 1 90 ? 15.210 -0.670 -17.231 1.00 98.00 90 ILE A O 1
ATOM 714 N N . GLN A 1 91 ? 15.114 -0.181 -15.042 1.00 97.19 91 GLN A N 1
ATOM 715 C CA . GLN A 1 91 ? 16.251 0.746 -15.062 1.00 97.19 91 GLN A CA 1
ATOM 716 C C . GLN A 1 91 ? 17.542 0.083 -15.561 1.00 97.19 91 GLN A C 1
ATOM 718 O O . GLN A 1 91 ? 18.285 0.704 -16.313 1.00 97.19 91 GLN A O 1
ATOM 723 N N . HIS A 1 92 ? 17.793 -1.180 -15.200 1.00 97.56 92 HIS A N 1
ATOM 724 C CA . HIS A 1 92 ? 18.951 -1.937 -15.694 1.00 97.56 92 HIS A CA 1
ATOM 725 C C . HIS A 1 92 ? 18.841 -2.328 -17.175 1.00 97.56 92 HIS A C 1
ATOM 727 O O . HIS A 1 92 ? 19.855 -2.639 -17.796 1.00 97.56 92 HIS A O 1
ATOM 733 N N . LEU A 1 93 ? 17.630 -2.335 -17.737 1.00 97.44 93 LEU A N 1
ATOM 734 C CA . LEU A 1 93 ? 17.377 -2.616 -19.151 1.00 97.44 93 LEU A CA 1
ATOM 735 C C . LEU A 1 93 ? 17.398 -1.364 -20.036 1.00 97.44 93 LEU A C 1
ATOM 737 O O . LEU A 1 93 ? 17.245 -1.496 -21.252 1.00 97.44 93 LEU A O 1
ATOM 741 N N . ILE A 1 94 ? 17.561 -0.168 -19.463 1.00 95.94 94 ILE A N 1
ATOM 742 C CA . ILE A 1 94 ? 17.738 1.052 -20.253 1.00 95.94 94 ILE A CA 1
ATOM 743 C C . ILE A 1 94 ? 19.120 0.976 -20.929 1.00 95.94 94 ILE A C 1
ATOM 745 O O . ILE A 1 94 ? 20.129 0.823 -20.232 1.00 95.94 94 ILE A O 1
ATOM 749 N N . PRO A 1 95 ? 19.194 1.035 -22.272 1.00 95.69 95 PRO A N 1
ATOM 750 C CA . PRO A 1 95 ? 20.456 0.958 -22.998 1.00 95.69 95 PRO A CA 1
ATOM 751 C C . PRO A 1 95 ? 21.302 2.223 -22.792 1.00 95.69 95 PRO A C 1
ATOM 753 O O . PRO A 1 95 ? 20.866 3.215 -22.207 1.00 95.69 95 PRO A O 1
ATOM 756 N N . LYS A 1 96 ? 22.541 2.202 -23.293 1.00 94.12 96 LYS A N 1
ATOM 757 C CA . LYS A 1 96 ? 23.334 3.433 -23.393 1.0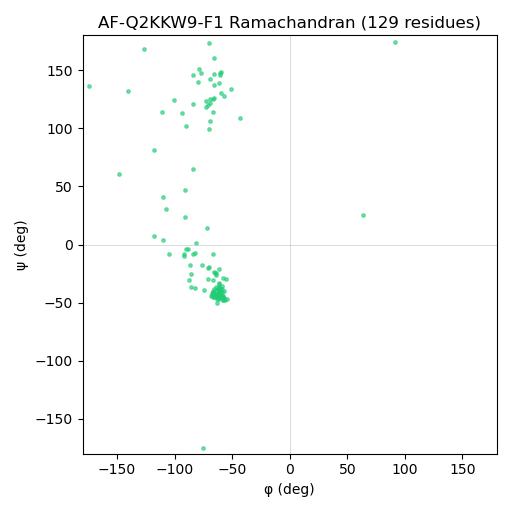0 94.12 96 LYS A CA 1
ATOM 758 C C . LYS A 1 96 ? 22.610 4.425 -24.303 1.00 94.12 96 LYS A C 1
ATOM 760 O O . LYS A 1 96 ? 21.949 4.019 -25.251 1.00 94.12 96 LYS A O 1
ATOM 765 N N . ILE A 1 97 ? 22.769 5.710 -24.005 1.00 92.12 97 ILE A N 1
ATOM 766 C CA . ILE A 1 97 ? 22.212 6.784 -24.825 1.00 92.12 97 ILE A CA 1
ATOM 767 C C . ILE A 1 97 ? 22.929 6.775 -26.179 1.00 92.12 97 ILE A C 1
ATOM 769 O O . ILE A 1 97 ? 24.160 6.836 -26.228 1.00 92.12 97 ILE A O 1
ATOM 773 N N . GLU A 1 98 ? 22.151 6.696 -27.250 1.00 92.00 98 GLU A N 1
ATOM 774 C CA . GLU A 1 98 ? 22.595 6.742 -28.644 1.00 92.00 98 GLU A CA 1
ATOM 775 C C . GLU A 1 98 ? 21.809 7.842 -29.382 1.00 92.00 98 GLU A C 1
ATOM 777 O O . GLU A 1 98 ? 20.871 8.410 -28.829 1.00 92.00 98 GLU A O 1
ATOM 782 N N . ASP A 1 99 ? 22.228 8.207 -30.597 1.00 90.56 99 ASP A N 1
ATOM 783 C CA . ASP A 1 99 ? 21.515 9.203 -31.408 1.00 90.56 99 ASP A CA 1
ATOM 784 C C . ASP A 1 99 ? 20.463 8.500 -32.280 1.00 90.56 99 ASP A C 1
ATOM 786 O O . ASP A 1 99 ? 20.789 7.869 -33.291 1.00 90.56 99 ASP A O 1
ATOM 790 N N . GLY A 1 100 ? 19.198 8.576 -31.860 1.00 90.94 100 GLY A N 1
ATOM 791 C CA . GLY A 1 100 ? 18.064 7.955 -32.536 1.00 90.94 100 GLY A CA 1
ATOM 792 C C . GLY A 1 100 ? 17.740 6.539 -32.047 1.00 90.94 100 GLY A C 1
ATOM 793 O O . GLY A 1 100 ? 18.444 5.936 -31.249 1.00 90.94 100 GLY A O 1
ATOM 794 N N . ASN A 1 101 ? 16.631 5.983 -32.555 1.00 91.50 101 ASN A N 1
ATOM 795 C CA . ASN A 1 101 ? 16.038 4.714 -32.090 1.00 91.50 101 ASN A CA 1
ATOM 796 C C . ASN A 1 101 ? 15.535 4.738 -30.622 1.00 91.50 101 ASN A C 1
ATOM 798 O O . ASN A 1 101 ? 15.363 3.700 -29.984 1.00 91.50 101 ASN A O 1
ATOM 802 N N . ASP A 1 102 ? 15.193 5.922 -30.111 1.00 95.75 102 ASP A N 1
ATOM 803 C CA . ASP A 1 102 ? 14.800 6.132 -28.708 1.00 95.75 102 ASP A CA 1
ATOM 804 C C . ASP A 1 102 ? 13.340 5.784 -28.387 1.00 95.75 102 ASP A C 1
ATOM 806 O O . ASP A 1 102 ? 12.895 5.934 -27.251 1.00 95.75 102 ASP A O 1
ATOM 810 N N . PHE A 1 103 ? 12.552 5.304 -29.356 1.00 97.31 103 PHE A N 1
ATOM 811 C CA . PHE A 1 103 ? 11.135 5.005 -29.115 1.00 97.31 103 PHE A CA 1
ATOM 812 C C . PHE A 1 103 ? 10.943 3.933 -28.030 1.00 97.31 103 PHE A C 1
ATOM 814 O O . PHE A 1 103 ? 10.069 4.060 -27.172 1.00 97.31 103 PHE A O 1
ATOM 821 N N . GLY A 1 104 ? 11.787 2.895 -28.032 1.00 96.56 104 GLY A N 1
ATOM 822 C CA . GLY A 1 104 ? 11.775 1.868 -26.988 1.00 96.56 104 GLY A CA 1
ATOM 823 C C . GLY A 1 104 ? 12.134 2.431 -25.609 1.00 96.56 104 GLY A C 1
ATOM 824 O O . GLY A 1 104 ? 11.482 2.088 -24.623 1.00 96.56 104 GLY A O 1
ATOM 825 N N . VAL A 1 105 ? 13.106 3.347 -25.556 1.00 96.75 105 VAL A N 1
ATOM 826 C CA . VAL A 1 105 ? 13.531 4.031 -24.324 1.00 96.75 105 VAL A CA 1
ATOM 827 C C . VAL A 1 105 ? 12.406 4.919 -23.789 1.00 96.75 105 VAL A C 1
ATOM 829 O O . VAL A 1 105 ? 12.051 4.814 -22.618 1.00 96.75 105 VAL A O 1
ATOM 832 N N . ALA A 1 106 ? 11.739 5.691 -24.650 1.00 97.12 106 ALA A N 1
ATOM 833 C CA . ALA A 1 106 ? 10.599 6.525 -24.267 1.00 97.12 106 ALA A CA 1
ATOM 834 C C . ALA A 1 106 ? 9.438 5.704 -23.665 1.00 97.12 106 ALA A C 1
ATOM 836 O O . ALA A 1 106 ? 8.767 6.145 -22.728 1.00 97.12 106 ALA A O 1
ATOM 837 N N . ILE A 1 107 ? 9.204 4.481 -24.158 1.00 98.19 107 ILE A N 1
ATOM 838 C CA . ILE A 1 107 ? 8.232 3.558 -23.550 1.00 98.19 107 ILE A CA 1
ATOM 839 C C . ILE A 1 107 ? 8.702 3.106 -22.161 1.00 98.19 107 ILE A C 1
ATOM 841 O O . ILE A 1 107 ? 7.899 3.111 -21.224 1.00 98.19 107 ILE A O 1
ATOM 845 N N . GLN A 1 108 ? 9.977 2.727 -22.008 1.00 98.19 108 GLN A N 1
ATOM 846 C CA . GLN A 1 108 ? 10.542 2.344 -20.707 1.00 98.19 108 GLN A CA 1
ATOM 847 C C . GLN A 1 108 ? 10.393 3.482 -19.684 1.00 98.19 108 GLN A C 1
ATOM 849 O O . GLN A 1 108 ? 9.920 3.247 -18.569 1.00 98.19 108 GLN A O 1
ATOM 854 N N . GLU A 1 109 ? 10.701 4.720 -20.076 1.00 97.38 109 GLU A N 1
ATOM 855 C CA . GLU A 1 109 ? 10.520 5.918 -19.248 1.00 97.38 109 GLU A CA 1
ATOM 856 C C . GLU A 1 109 ? 9.054 6.127 -18.851 1.00 97.38 109 GLU A C 1
ATOM 858 O O . GLU A 1 109 ? 8.753 6.363 -17.678 1.00 97.38 109 GLU A O 1
ATOM 863 N N . LYS A 1 110 ? 8.114 5.959 -19.792 1.00 98.31 110 LYS A N 1
ATOM 864 C CA . LYS A 1 110 ? 6.681 6.108 -19.502 1.00 98.31 110 LYS A CA 1
ATOM 865 C C . LYS A 1 110 ? 6.169 5.062 -18.511 1.00 98.31 110 LYS A C 1
ATOM 867 O O . LYS A 1 110 ? 5.319 5.357 -17.666 1.00 98.31 110 LYS A O 1
ATOM 872 N N . ILE A 1 111 ? 6.685 3.837 -18.591 1.00 98.31 111 ILE A N 1
ATOM 873 C CA . ILE A 1 111 ? 6.370 2.773 -17.631 1.00 98.31 111 ILE A CA 1
ATOM 874 C C . ILE A 1 111 ? 6.952 3.113 -16.253 1.00 98.31 111 ILE A C 1
ATOM 876 O O . ILE A 1 111 ? 6.247 2.971 -15.253 1.00 98.31 111 ILE A O 1
ATOM 880 N N . LEU A 1 112 ? 8.190 3.612 -16.181 1.00 98.38 112 LEU A N 1
ATOM 881 C CA . LEU A 1 112 ? 8.804 4.047 -14.922 1.00 98.38 112 LEU A CA 1
ATOM 882 C C . LEU A 1 112 ? 8.033 5.201 -14.266 1.00 98.38 112 LEU A C 1
ATOM 884 O O . LEU A 1 112 ? 7.824 5.170 -13.053 1.00 98.38 112 LEU A O 1
ATOM 888 N N . GLU A 1 113 ? 7.525 6.160 -15.045 1.00 98.38 113 GLU A N 1
ATOM 889 C CA . GLU A 1 113 ? 6.636 7.221 -14.546 1.00 98.38 113 GLU A CA 1
ATOM 890 C C . GLU A 1 113 ? 5.375 6.625 -13.896 1.00 98.38 113 GLU A C 1
A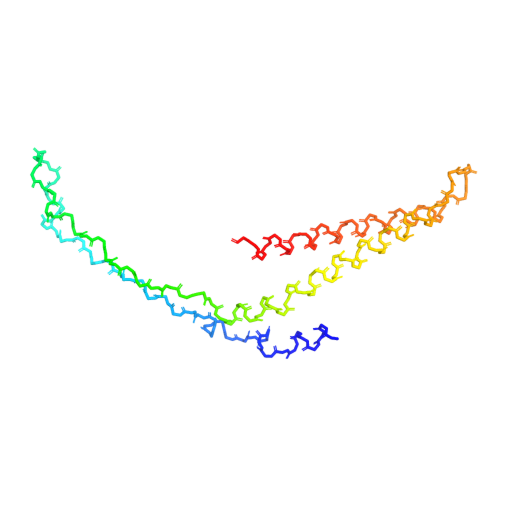TOM 892 O O . GLU A 1 113 ? 4.975 7.008 -12.790 1.00 98.38 113 GLU A O 1
ATOM 897 N N . ARG A 1 114 ? 4.764 5.621 -14.541 1.00 98.31 114 ARG A N 1
ATOM 898 C CA . ARG A 1 114 ? 3.601 4.928 -13.979 1.00 98.31 114 ARG A CA 1
ATOM 899 C C . ARG A 1 114 ? 3.949 4.181 -12.694 1.00 98.31 114 ARG A C 1
ATOM 901 O O . ARG A 1 114 ? 3.170 4.240 -11.740 1.00 98.31 114 ARG A O 1
ATOM 908 N N . ILE A 1 115 ? 5.087 3.493 -12.654 1.00 98.25 115 ILE A N 1
ATOM 909 C CA . ILE A 1 115 ? 5.559 2.785 -11.460 1.00 98.25 115 ILE A CA 1
ATOM 910 C C . ILE A 1 115 ? 5.793 3.773 -10.314 1.00 98.25 115 ILE A C 1
ATOM 912 O O . ILE A 1 115 ? 5.354 3.508 -9.196 1.00 98.25 115 ILE A O 1
ATOM 916 N N . ALA A 1 116 ? 6.391 4.937 -10.584 1.00 98.00 116 ALA A N 1
ATOM 917 C CA . ALA A 1 116 ? 6.582 5.989 -9.590 1.00 98.00 116 ALA A CA 1
ATOM 918 C C . ALA A 1 116 ? 5.242 6.470 -9.007 1.00 98.00 116 ALA A C 1
ATOM 920 O O . ALA A 1 116 ? 5.088 6.528 -7.788 1.00 98.00 116 ALA A O 1
ATOM 921 N N . ALA A 1 117 ? 4.235 6.709 -9.853 1.00 98.19 117 ALA A N 1
ATOM 922 C CA . ALA A 1 117 ? 2.898 7.092 -9.396 1.00 98.19 117 ALA A CA 1
ATOM 923 C C . ALA A 1 117 ? 2.226 6.008 -8.529 1.00 98.19 117 ALA A C 1
ATOM 925 O O . ALA A 1 117 ? 1.523 6.322 -7.565 1.00 98.19 117 ALA A O 1
ATOM 926 N N . VAL A 1 118 ? 2.427 4.726 -8.853 1.00 98.00 118 VAL A N 1
ATOM 927 C CA . VAL A 1 118 ? 1.933 3.607 -8.032 1.00 98.00 118 VAL A CA 1
ATOM 928 C C . VAL A 1 118 ? 2.685 3.541 -6.702 1.00 98.00 118 VAL A C 1
ATOM 930 O O . VAL A 1 118 ? 2.043 3.436 -5.660 1.00 98.00 118 VAL A O 1
ATOM 933 N N . LYS A 1 119 ? 4.015 3.686 -6.711 1.00 97.06 119 LYS A N 1
ATOM 934 C CA . LYS A 1 119 ? 4.848 3.719 -5.502 1.00 97.06 119 LYS A CA 1
ATOM 935 C C . LYS A 1 119 ? 4.372 4.793 -4.520 1.00 97.06 119 LYS A C 1
ATOM 937 O O . LYS A 1 119 ? 4.162 4.486 -3.352 1.00 97.06 119 LYS A O 1
ATOM 942 N N . THR A 1 120 ? 4.107 6.011 -5.000 1.00 97.69 120 THR A N 1
ATOM 943 C CA . THR A 1 120 ? 3.574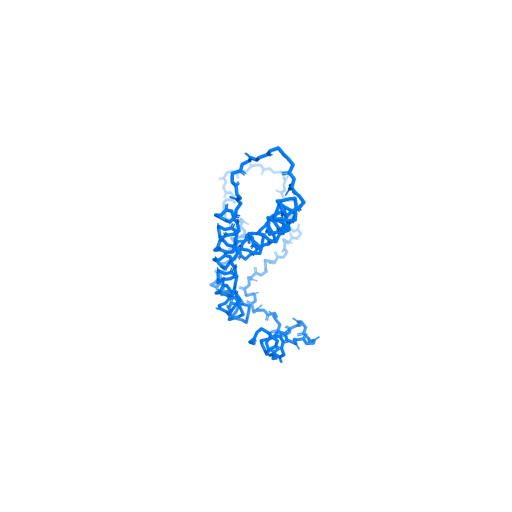 7.103 -4.168 1.00 97.69 120 THR A CA 1
ATOM 944 C C . THR A 1 120 ? 2.261 6.724 -3.479 1.00 97.69 120 THR A C 1
ATOM 946 O O . THR A 1 120 ? 2.064 7.047 -2.309 1.00 97.69 120 THR A O 1
ATOM 949 N N . LYS A 1 121 ? 1.362 6.007 -4.168 1.00 97.19 121 LYS A N 1
ATOM 950 C CA . LYS A 1 121 ? 0.108 5.530 -3.561 1.00 97.19 121 LYS A CA 1
ATOM 951 C C . LYS A 1 121 ? 0.357 4.483 -2.475 1.00 97.19 121 LYS A C 1
ATOM 953 O O . LYS A 1 121 ? -0.266 4.557 -1.421 1.00 97.19 121 LYS A O 1
ATOM 958 N N . VAL A 1 122 ? 1.277 3.549 -2.715 1.00 96.69 122 VAL A N 1
ATOM 959 C CA . VAL A 1 122 ? 1.636 2.495 -1.751 1.00 96.69 122 VAL A CA 1
ATOM 960 C C . VAL A 1 122 ? 2.267 3.079 -0.489 1.00 96.69 122 VAL A C 1
ATOM 962 O O . VAL A 1 122 ? 1.856 2.723 0.615 1.00 96.69 122 VAL A O 1
ATOM 965 N N . ASP A 1 123 ? 3.189 4.032 -0.631 1.00 94.94 123 ASP A N 1
ATOM 966 C CA . ASP A 1 123 ? 3.771 4.747 0.512 1.00 94.94 123 ASP A CA 1
ATOM 967 C C . ASP A 1 123 ? 2.680 5.530 1.289 1.00 94.94 123 ASP A C 1
ATOM 969 O O . ASP A 1 123 ? 2.693 5.605 2.524 1.00 94.94 123 ASP A O 1
ATOM 973 N N . GLY A 1 124 ? 1.668 6.044 0.579 1.00 97.12 124 GLY A N 1
ATOM 974 C CA . GLY A 1 124 ? 0.469 6.642 1.169 1.00 97.12 124 GLY A CA 1
ATOM 975 C C . GLY A 1 124 ? -0.352 5.665 2.019 1.00 97.12 124 GLY A C 1
ATOM 976 O O . GLY A 1 124 ? -0.763 6.023 3.123 1.00 97.12 124 GLY A O 1
ATOM 977 N N . PHE A 1 125 ? -0.552 4.422 1.565 1.00 95.88 125 PHE A N 1
ATOM 978 C CA . PHE A 1 125 ? -1.254 3.394 2.346 1.00 95.88 125 PHE A CA 1
ATOM 979 C C . PHE A 1 125 ? -0.534 3.076 3.657 1.00 95.88 125 PHE A C 1
ATOM 981 O O . PHE A 1 125 ? -1.172 3.037 4.707 1.00 95.88 125 PHE A O 1
ATOM 988 N N . GLN A 1 126 ? 0.793 2.929 3.617 1.00 91.75 126 GLN A N 1
ATOM 989 C CA . GLN A 1 126 ? 1.591 2.687 4.820 1.00 91.75 126 GLN A CA 1
ATOM 990 C C . GLN A 1 126 ? 1.472 3.839 5.824 1.00 91.75 126 GLN A C 1
ATOM 992 O O . GLN A 1 126 ? 1.348 3.614 7.027 1.00 91.75 126 GLN A O 1
ATOM 997 N N . THR A 1 127 ? 1.487 5.076 5.325 1.00 95.12 127 THR A N 1
ATOM 998 C CA . THR A 1 127 ? 1.347 6.268 6.165 1.00 95.12 127 THR A CA 1
ATOM 999 C C . THR A 1 127 ? -0.037 6.325 6.804 1.00 95.12 127 THR A C 1
ATOM 1001 O O . THR A 1 127 ? -0.149 6.638 7.980 1.00 95.12 127 THR A O 1
ATOM 1004 N N . ASN A 1 128 ? -1.088 5.989 6.055 1.00 95.12 128 ASN A N 1
ATOM 1005 C CA . ASN A 1 128 ? -2.460 5.994 6.561 1.00 95.12 128 ASN A CA 1
ATOM 1006 C C . ASN A 1 128 ? -2.708 4.937 7.643 1.00 95.12 128 ASN A C 1
ATOM 1008 O O . ASN A 1 128 ? -3.522 5.180 8.519 1.00 95.12 128 ASN A O 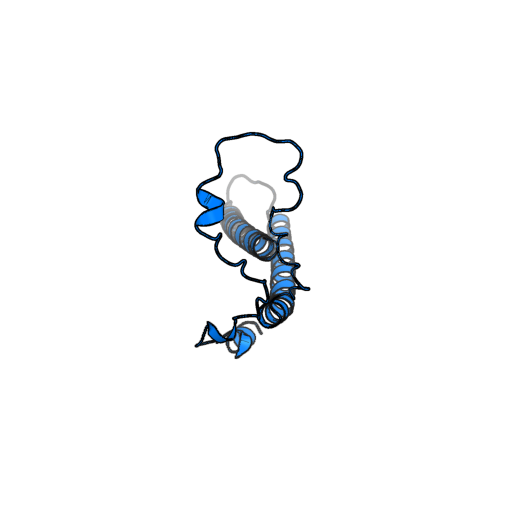1
ATOM 1012 N N . ILE A 1 129 ? -2.007 3.800 7.610 1.00 93.19 129 ILE A N 1
ATOM 1013 C CA . ILE A 1 129 ? -2.080 2.791 8.682 1.00 93.19 129 ILE A CA 1
ATOM 1014 C C . ILE A 1 129 ? -1.404 3.278 9.971 1.00 93.19 129 ILE A C 1
ATOM 1016 O O . ILE A 1 129 ? -1.791 2.863 11.059 1.00 93.19 129 ILE A O 1
ATOM 1020 N N . ASN A 1 130 ? -0.385 4.130 9.849 1.00 90.00 130 ASN A N 1
ATOM 1021 C CA . ASN A 1 130 ? 0.407 4.611 10.982 1.00 90.00 130 ASN A CA 1
ATOM 1022 C C . ASN A 1 130 ? -0.125 5.918 11.600 1.00 90.00 130 ASN A C 1
ATOM 1024 O O . ASN A 1 130 ? 0.406 6.344 12.624 1.00 90.00 130 ASN A O 1
ATOM 1028 N N . LYS A 1 131 ? -1.089 6.578 10.949 1.00 89.75 131 LYS A N 1
ATOM 1029 C CA . LYS A 1 131 ? -1.759 7.789 11.444 1.00 89.75 131 LYS A CA 1
ATOM 1030 C C . LYS A 1 131 ? -2.842 7.430 12.450 1.00 89.75 131 LYS A C 1
ATOM 1032 O O . LYS A 1 131 ? -2.962 8.194 13.430 1.00 89.75 131 LYS A O 1
#

Radius of gyration: 28.68 Å; Cα contacts (8 Å, |Δi|>4): 47; chains: 1; bounding box: 49×51×83 Å

Sequence (131 aa):
QLDALLRDDALSLTDMTSLQAPLDIPIPDPPSPEEEEMETDKNEDDEKKKKKAPKCGFVKGNEKIMMLLERVKPEIVAFRETIINVSCWIQHLIPKIEDGNDFGVAIQEKILERIAAVKTKVDGFQTNINK